Protein AF-A0A250VWG9-F1 (afdb_monomer_lite)

pLDDT: mean 74.89, std 17.93, range [28.27, 92.62]

Sequence (109 aa):
MCHALAIPAVHTGAGAQTVQGEIDRFLITEMFTDLCPDAAVPKNAGRRIGAMQHRMARVGEHRSASAVDLVIAATAAHHGLAVLHNDADYRAIARHAFDLTEHNIHDIV

Radius of gyration: 15.43 Å; chains: 1; bounding box: 45×33×29 Å

Secondary structure (DSSP, 8-state):
---EE---------S---HHHHHHHHHHHHHHHHHS---PPPTTHHHHHHHHHHHHHHTT-TTSS-HHHHHHHHHHHHHTPEEEES-HHHHHHHHH-TT-EEEEGGG--

Structure (mmCIF, N/CA/C/O backbone):
data_AF-A0A250VWG9-F1
#
_entry.id   AF-A0A250VWG9-F1
#
loop_
_atom_site.group_PDB
_atom_site.id
_atom_site.type_symbol
_atom_site.label_atom_id
_atom_site.label_alt_id
_atom_site.label_comp_id
_atom_site.label_asym_id
_atom_site.label_entity_id
_atom_site.label_seq_id
_atom_site.pdbx_PDB_ins_code
_atom_site.Cartn_x
_atom_site.Cartn_y
_atom_site.Cartn_z
_atom_site.occupancy
_atom_site.B_iso_or_equiv
_atom_site.auth_seq_id
_atom_site.auth_comp_id
_atom_site.auth_asym_id
_atom_site.auth_atom_id
_atom_site.pdbx_PDB_model_num
ATOM 1 N N . MET A 1 1 ? -3.175 -14.352 -13.539 1.00 28.27 1 MET A N 1
ATOM 2 C CA . MET A 1 1 ? -1.716 -14.140 -13.609 1.00 28.27 1 MET A CA 1
ATOM 3 C C . MET A 1 1 ? -1.420 -12.856 -12.853 1.00 28.27 1 MET A C 1
ATOM 5 O O . MET A 1 1 ? -1.724 -11.787 -13.364 1.00 28.27 1 MET A O 1
ATOM 9 N N . CYS A 1 2 ? -0.988 -12.970 -11.597 1.00 29.58 2 CYS A N 1
ATOM 10 C CA . CYS A 1 2 ? -0.743 -11.827 -10.717 1.00 29.58 2 CYS A CA 1
ATOM 11 C C . CYS A 1 2 ? 0.690 -11.340 -10.947 1.00 29.58 2 CYS A C 1
ATOM 13 O O . CYS A 1 2 ? 1.628 -12.092 -10.701 1.00 29.58 2 CYS A O 1
ATOM 15 N N . HIS A 1 3 ? 0.857 -10.117 -11.450 1.00 37.97 3 HIS A N 1
ATOM 16 C CA . HIS A 1 3 ? 2.162 -9.461 -11.477 1.00 37.97 3 HIS A CA 1
ATOM 17 C C . HIS A 1 3 ? 2.447 -8.985 -10.046 1.00 37.97 3 HIS A C 1
ATOM 19 O O . HIS A 1 3 ? 1.804 -8.058 -9.551 1.00 37.97 3 HIS A O 1
ATOM 25 N N . ALA A 1 4 ? 3.328 -9.693 -9.342 1.00 41.16 4 ALA A N 1
ATOM 26 C CA . ALA A 1 4 ? 3.831 -9.265 -8.045 1.00 41.16 4 ALA A CA 1
ATOM 27 C C . ALA A 1 4 ? 4.964 -8.266 -8.283 1.00 41.16 4 ALA A C 1
ATOM 29 O O . ALA A 1 4 ? 5.882 -8.550 -9.050 1.00 41.16 4 ALA A O 1
ATOM 30 N N . LEU A 1 5 ? 4.894 -7.105 -7.639 1.00 44.75 5 LEU A N 1
ATOM 31 C CA . LEU A 1 5 ? 6.021 -6.186 -7.577 1.00 44.75 5 LEU A CA 1
ATOM 32 C C . LEU A 1 5 ? 6.739 -6.483 -6.260 1.00 44.75 5 LEU A C 1
ATOM 34 O O . LEU A 1 5 ? 6.192 -6.209 -5.189 1.00 44.75 5 LEU A O 1
ATOM 38 N N . ALA A 1 6 ? 7.933 -7.075 -6.315 1.00 43.62 6 ALA A N 1
ATOM 39 C CA . ALA A 1 6 ? 8.799 -7.076 -5.145 1.00 43.62 6 ALA A CA 1
ATOM 40 C C . ALA A 1 6 ? 9.356 -5.659 -5.042 1.00 43.62 6 ALA A C 1
ATOM 42 O O . ALA A 1 6 ? 10.202 -5.261 -5.834 1.00 43.62 6 ALA A O 1
ATOM 43 N N . ILE A 1 7 ? 8.816 -4.856 -4.129 1.00 45.38 7 ILE A N 1
ATOM 44 C CA . ILE A 1 7 ? 9.353 -3.521 -3.887 1.00 45.38 7 ILE A CA 1
ATOM 45 C C . ILE A 1 7 ? 10.543 -3.718 -2.955 1.00 45.38 7 ILE A C 1
ATOM 47 O O . ILE A 1 7 ? 10.326 -4.095 -1.798 1.00 45.38 7 ILE A O 1
ATOM 51 N N . PRO A 1 8 ? 11.794 -3.505 -3.408 1.00 42.41 8 PRO A N 1
ATOM 52 C CA . PRO A 1 8 ? 12.910 -3.471 -2.487 1.00 42.41 8 PRO A CA 1
ATOM 53 C C . PRO A 1 8 ? 12.638 -2.309 -1.538 1.00 42.41 8 PRO A C 1
ATOM 55 O O . PRO A 1 8 ? 12.577 -1.148 -1.944 1.00 42.41 8 PRO A O 1
ATOM 58 N N . ALA A 1 9 ? 12.381 -2.644 -0.276 1.00 39.56 9 ALA A N 1
ATOM 59 C CA . ALA A 1 9 ? 12.157 -1.679 0.777 1.00 39.56 9 ALA A CA 1
ATOM 60 C C . ALA A 1 9 ? 13.266 -0.618 0.723 1.00 39.56 9 ALA A C 1
ATOM 62 O O . ALA A 1 9 ? 14.445 -0.914 0.930 1.00 39.56 9 ALA A O 1
ATOM 63 N N . VAL A 1 10 ? 12.889 0.630 0.437 1.00 38.84 10 VAL A N 1
ATOM 64 C CA . VAL A 1 10 ? 13.728 1.787 0.738 1.00 38.84 10 VAL A CA 1
ATOM 65 C C . VAL A 1 10 ? 13.905 1.779 2.250 1.00 38.84 10 VAL A C 1
ATOM 67 O O . VAL A 1 10 ? 13.007 2.177 2.986 1.00 38.84 10 VAL A O 1
ATOM 70 N N . HIS A 1 11 ? 15.046 1.281 2.728 1.00 37.50 11 HIS A N 1
ATOM 71 C CA . HIS A 1 11 ? 15.416 1.440 4.123 1.00 37.50 11 HIS A CA 1
ATOM 72 C C . HIS A 1 11 ? 16.891 1.804 4.283 1.00 37.50 11 HIS A C 1
ATOM 74 O O . HIS A 1 11 ? 17.810 1.078 3.905 1.00 37.50 11 HIS A O 1
ATOM 80 N N . THR A 1 12 ? 17.061 2.986 4.867 1.00 40.41 12 THR A N 1
ATOM 81 C CA . THR A 1 12 ? 18.250 3.597 5.453 1.00 40.41 12 THR A CA 1
ATOM 82 C C . THR A 1 12 ? 19.160 2.568 6.127 1.00 40.41 12 THR A C 1
ATOM 84 O O . THR A 1 12 ? 18.743 1.910 7.080 1.00 40.41 12 THR A O 1
ATOM 87 N N . GLY A 1 13 ? 20.404 2.457 5.656 1.00 34.16 13 GLY A N 1
ATOM 88 C CA . GLY A 1 13 ? 21.438 1.609 6.247 1.00 34.16 13 GLY A CA 1
ATOM 89 C C . GLY A 1 13 ? 22.526 2.441 6.923 1.00 34.16 13 GLY A C 1
ATOM 90 O O . GLY A 1 13 ? 23.311 3.100 6.247 1.00 34.16 13 GLY A O 1
ATOM 91 N N . ALA A 1 14 ? 22.599 2.371 8.251 1.00 45.34 14 ALA A N 1
ATOM 92 C CA . ALA A 1 14 ? 23.808 2.660 9.015 1.00 45.34 14 ALA A CA 1
ATOM 93 C C . ALA A 1 14 ? 24.195 1.370 9.754 1.00 45.34 14 ALA A C 1
ATOM 95 O O . ALA A 1 14 ? 23.543 0.995 10.724 1.00 45.34 14 ALA A O 1
ATOM 96 N N . GLY A 1 15 ? 25.221 0.665 9.267 1.00 39.28 15 GLY A N 1
ATOM 97 C CA . GLY A 1 15 ? 25.722 -0.556 9.904 1.00 39.28 15 GLY A CA 1
ATOM 98 C C . GLY A 1 15 ? 26.787 -1.289 9.083 1.00 39.28 15 GLY A C 1
ATOM 99 O O . GLY A 1 15 ? 26.452 -1.960 8.121 1.00 39.28 15 GLY A O 1
ATOM 100 N N . ALA A 1 16 ? 28.051 -1.120 9.494 1.00 47.03 16 ALA A N 1
ATOM 101 C CA . ALA A 1 16 ? 29.253 -1.940 9.254 1.00 47.03 16 ALA A CA 1
ATOM 102 C C . ALA A 1 16 ? 29.457 -2.603 7.866 1.00 47.03 16 ALA A C 1
ATOM 104 O O . ALA A 1 16 ? 28.915 -3.660 7.557 1.00 47.03 16 ALA A O 1
ATOM 105 N N . GLN A 1 17 ? 30.355 -2.006 7.076 1.00 49.97 17 GLN A N 1
ATOM 106 C CA . GLN A 1 17 ? 30.716 -2.385 5.707 1.00 49.97 17 GLN A CA 1
ATOM 107 C C . GLN A 1 17 ? 31.766 -3.512 5.696 1.00 49.97 17 GLN A C 1
ATOM 109 O O . GLN A 1 17 ? 32.900 -3.321 6.134 1.00 49.97 17 GLN A O 1
ATOM 114 N N . THR A 1 18 ? 31.404 -4.687 5.178 1.00 51.72 18 THR A N 1
ATOM 115 C CA . THR A 1 18 ? 32.364 -5.696 4.695 1.00 51.72 18 THR A CA 1
ATOM 116 C C . THR A 1 18 ? 32.238 -5.770 3.178 1.00 51.72 18 THR A C 1
ATOM 118 O O . THR A 1 18 ? 31.128 -5.871 2.664 1.00 51.72 18 THR A O 1
ATOM 121 N N . VAL A 1 19 ? 33.367 -5.747 2.464 1.00 58.25 19 VAL A N 1
ATOM 122 C CA . VAL A 1 19 ? 33.420 -5.679 0.988 1.00 58.25 19 VAL A CA 1
ATOM 123 C C . VAL A 1 19 ? 32.625 -6.814 0.320 1.00 58.25 19 VAL A C 1
ATOM 125 O O . VAL A 1 19 ? 31.979 -6.596 -0.698 1.00 58.25 19 VAL A O 1
ATOM 128 N N . GLN A 1 20 ? 32.592 -8.008 0.924 1.00 56.69 20 GLN A N 1
ATOM 129 C CA . GLN A 1 20 ? 31.788 -9.132 0.428 1.00 56.69 20 GLN A CA 1
ATOM 130 C C . GLN A 1 20 ? 30.277 -8.881 0.553 1.00 56.69 20 GLN A C 1
ATOM 132 O O . GLN A 1 20 ? 29.544 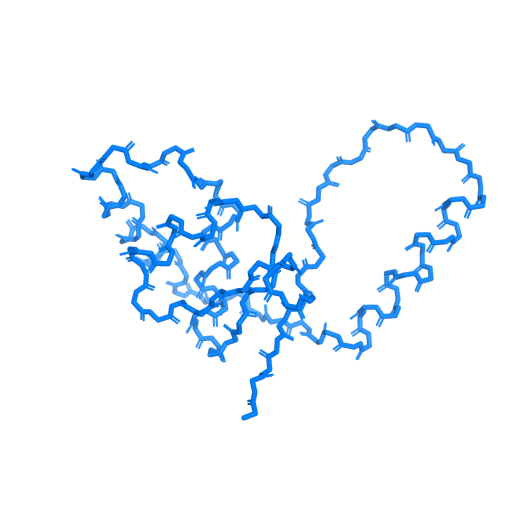-9.121 -0.398 1.00 56.69 20 GLN A O 1
ATOM 137 N N . GLY A 1 21 ? 29.814 -8.337 1.683 1.00 56.75 21 GLY A N 1
ATOM 138 C CA . GLY A 1 21 ? 28.400 -7.998 1.869 1.00 56.75 21 GLY A CA 1
ATOM 139 C C . GLY A 1 21 ? 27.931 -6.873 0.940 1.00 56.75 21 GLY A C 1
ATOM 140 O O . GLY A 1 21 ? 26.757 -6.809 0.589 1.00 56.75 21 GLY A O 1
ATOM 141 N N . GLU A 1 22 ? 28.847 -6.008 0.503 1.00 60.44 22 GLU A N 1
ATOM 142 C CA . GLU A 1 22 ? 28.571 -4.958 -0.478 1.00 60.44 22 GLU A CA 1
ATOM 143 C C . GLU A 1 22 ? 28.447 -5.514 -1.906 1.00 60.44 22 GLU A C 1
ATOM 145 O O . GLU A 1 22 ? 27.519 -5.139 -2.624 1.00 60.44 22 GLU A O 1
ATOM 150 N N . ILE A 1 23 ? 29.303 -6.473 -2.282 1.00 64.56 23 ILE A N 1
ATOM 151 C CA . ILE A 1 23 ? 29.198 -7.206 -3.555 1.00 64.56 23 ILE A CA 1
ATOM 152 C C . ILE A 1 23 ? 27.909 -8.036 -3.593 1.00 64.56 23 ILE A C 1
ATOM 154 O O . ILE A 1 23 ? 27.160 -7.953 -4.566 1.00 64.56 23 ILE A O 1
ATOM 158 N N . ASP A 1 24 ? 27.608 -8.778 -2.525 1.00 65.56 24 ASP A N 1
ATOM 159 C CA . ASP A 1 24 ? 26.387 -9.584 -2.431 1.00 65.56 24 ASP A CA 1
ATOM 160 C C . ASP A 1 24 ? 25.136 -8.693 -2.544 1.00 65.56 24 ASP A C 1
ATOM 162 O O . ASP A 1 24 ? 24.203 -8.998 -3.287 1.00 65.56 24 ASP A O 1
ATOM 166 N N . ARG A 1 25 ? 25.135 -7.528 -1.882 1.00 61.75 25 ARG A N 1
ATOM 167 C CA . ARG A 1 25 ? 24.037 -6.554 -1.957 1.00 61.75 25 ARG A CA 1
ATOM 168 C C . ARG A 1 25 ? 23.865 -5.954 -3.351 1.00 61.75 25 ARG A C 1
ATOM 170 O O . ARG A 1 25 ? 22.727 -5.737 -3.773 1.00 61.75 25 ARG A O 1
ATOM 177 N N . PHE A 1 26 ? 24.958 -5.668 -4.053 1.00 67.56 26 PHE A N 1
ATOM 178 C CA . PHE A 1 26 ? 24.909 -5.151 -5.418 1.00 67.56 26 PHE A CA 1
ATOM 179 C C . PHE A 1 26 ? 24.304 -6.181 -6.379 1.00 67.56 26 PHE A C 1
ATOM 181 O O . PHE A 1 26 ? 23.358 -5.864 -7.094 1.00 67.56 26 PHE A O 1
ATOM 188 N N . LEU A 1 27 ? 24.769 -7.433 -6.321 1.00 65.88 27 LEU A N 1
ATOM 189 C CA . LEU A 1 27 ? 24.259 -8.521 -7.165 1.00 65.88 27 LEU A CA 1
ATOM 190 C C . LEU A 1 27 ? 22.766 -8.784 -6.941 1.00 65.88 27 LEU A C 1
ATOM 192 O O . LEU A 1 27 ? 22.019 -8.975 -7.899 1.00 65.88 27 LEU A O 1
ATOM 196 N N . ILE A 1 2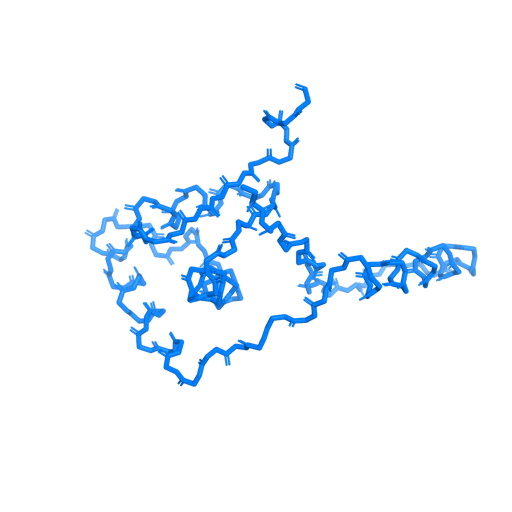8 ? 22.321 -8.752 -5.683 1.00 69.12 28 ILE A N 1
ATOM 197 C CA . ILE A 1 28 ? 20.904 -8.901 -5.345 1.00 69.12 28 ILE A CA 1
ATOM 198 C C . ILE A 1 28 ? 20.089 -7.731 -5.915 1.00 69.12 28 ILE A C 1
ATOM 200 O O . ILE A 1 28 ? 19.015 -7.952 -6.466 1.00 69.12 28 ILE A O 1
ATOM 204 N N . THR A 1 29 ? 20.600 -6.501 -5.819 1.00 65.31 29 THR A N 1
ATOM 205 C CA . THR A 1 29 ? 19.903 -5.302 -6.314 1.00 65.31 29 THR A CA 1
ATOM 206 C C . THR A 1 29 ? 19.723 -5.343 -7.831 1.00 65.31 29 THR A C 1
ATOM 208 O O . THR A 1 29 ? 18.606 -5.164 -8.305 1.00 65.31 29 THR A O 1
ATOM 211 N N . GLU A 1 30 ? 20.782 -5.647 -8.584 1.00 66.75 30 GLU A N 1
ATOM 212 C CA . GLU A 1 30 ? 20.722 -5.738 -10.051 1.00 66.75 30 GLU A CA 1
ATOM 213 C C . GLU A 1 30 ? 19.762 -6.839 -10.519 1.00 66.75 30 GLU A C 1
ATOM 215 O O . GLU A 1 30 ? 18.947 -6.618 -11.411 1.00 66.75 30 GLU A O 1
ATOM 220 N N . MET A 1 31 ? 19.772 -8.000 -9.854 1.00 71.31 31 MET A N 1
ATOM 221 C CA . MET A 1 31 ? 18.824 -9.079 -10.142 1.00 71.31 31 MET A CA 1
ATOM 222 C C . MET A 1 31 ? 17.365 -8.627 -9.953 1.00 71.31 31 MET A C 1
ATOM 224 O O . MET A 1 31 ? 16.497 -8.990 -10.747 1.00 71.31 31 MET A O 1
ATOM 228 N N . PHE A 1 32 ? 17.069 -7.839 -8.914 1.00 64.38 32 PHE A N 1
ATOM 229 C CA . PHE A 1 32 ? 15.717 -7.320 -8.700 1.00 64.38 32 PHE A CA 1
ATOM 230 C C . PHE A 1 32 ? 15.303 -6.302 -9.761 1.00 64.38 32 PHE A C 1
ATOM 232 O O . PHE A 1 32 ? 14.141 -6.317 -10.147 1.00 64.38 32 PHE A O 1
ATOM 239 N N . THR A 1 33 ? 16.217 -5.476 -10.270 1.00 65.00 33 THR A N 1
ATOM 240 C CA . THR A 1 33 ? 15.914 -4.522 -11.351 1.00 65.00 33 THR A CA 1
ATOM 241 C C . THR A 1 33 ? 15.428 -5.235 -12.617 1.00 65.00 33 THR A C 1
ATOM 243 O O . THR A 1 33 ? 14.472 -4.789 -13.251 1.00 65.00 33 THR A O 1
ATOM 246 N N . ASP A 1 34 ? 16.030 -6.379 -12.953 1.00 69.81 34 ASP A N 1
ATOM 247 C CA . ASP A 1 34 ? 15.627 -7.180 -14.115 1.00 69.81 34 ASP A CA 1
ATOM 248 C C . ASP A 1 34 ? 14.314 -7.944 -13.881 1.00 69.81 34 ASP A C 1
ATOM 250 O O . ASP A 1 34 ? 13.484 -8.078 -14.783 1.00 69.81 34 ASP A O 1
ATOM 254 N N . LEU A 1 35 ? 14.118 -8.471 -12.668 1.00 72.25 35 LEU A N 1
ATOM 255 C CA . LEU A 1 35 ? 12.963 -9.311 -12.330 1.00 72.25 35 LEU A CA 1
ATOM 256 C C . LEU A 1 35 ? 11.717 -8.510 -11.925 1.00 72.25 35 LEU A C 1
ATOM 258 O O . LEU A 1 35 ? 10.603 -9.028 -12.015 1.00 72.25 35 LEU A O 1
ATOM 262 N N . CYS A 1 36 ? 11.886 -7.281 -11.444 1.00 68.56 36 CYS A N 1
ATOM 263 C CA . CYS A 1 36 ? 10.833 -6.417 -10.915 1.00 68.56 36 CYS A CA 1
ATOM 264 C C . CYS A 1 36 ? 10.917 -5.037 -11.581 1.00 68.56 36 CYS A C 1
ATOM 266 O O . CYS A 1 36 ? 11.518 -4.123 -11.020 1.00 68.56 36 CYS A O 1
ATOM 268 N N . PRO A 1 37 ? 10.313 -4.870 -12.772 1.00 74.88 37 PRO A N 1
ATOM 269 C CA . PRO A 1 37 ? 10.344 -3.597 -13.479 1.00 74.88 37 PRO A CA 1
ATOM 270 C C . PRO A 1 37 ? 9.672 -2.490 -12.662 1.00 74.88 37 PRO A C 1
ATOM 272 O O . PRO A 1 37 ? 8.646 -2.716 -12.020 1.00 74.88 37 PRO A O 1
ATOM 275 N N . ASP A 1 38 ? 10.218 -1.278 -12.738 1.00 77.38 38 ASP A N 1
ATOM 276 C CA . ASP A 1 38 ? 9.729 -0.130 -11.974 1.00 77.38 38 ASP A CA 1
ATOM 277 C C . ASP A 1 38 ? 8.246 0.184 -12.234 1.00 77.38 38 ASP A C 1
ATOM 279 O O . ASP A 1 38 ? 7.790 0.318 -13.374 1.00 77.38 38 ASP A O 1
ATOM 283 N N . ALA A 1 39 ? 7.499 0.413 -11.151 1.00 82.56 39 ALA A N 1
ATOM 284 C CA . ALA A 1 39 ? 6.136 0.930 -11.204 1.00 82.56 39 ALA A CA 1
ATOM 285 C C . ALA A 1 39 ? 6.121 2.429 -10.872 1.00 82.56 39 ALA A C 1
ATOM 287 O O . ALA A 1 39 ? 6.345 2.841 -9.733 1.00 82.56 39 ALA A O 1
ATOM 288 N N . ALA A 1 40 ? 5.821 3.267 -11.866 1.00 86.44 40 ALA A N 1
ATOM 289 C CA . ALA A 1 40 ? 5.793 4.714 -11.676 1.00 86.44 40 ALA A CA 1
ATOM 290 C C . ALA A 1 40 ? 4.686 5.143 -10.697 1.00 86.44 40 ALA A C 1
ATOM 292 O O . ALA A 1 40 ? 3.520 4.777 -10.863 1.00 86.44 40 ALA A O 1
ATOM 293 N N . VAL A 1 41 ? 5.019 5.989 -9.719 1.00 85.62 41 VAL A N 1
ATOM 294 C CA . VAL A 1 41 ? 4.026 6.552 -8.791 1.00 85.62 41 VAL A CA 1
ATOM 295 C C . VAL A 1 41 ? 3.033 7.421 -9.573 1.00 85.62 41 VAL A C 1
ATOM 297 O O . VAL A 1 41 ? 3.442 8.367 -10.258 1.00 85.62 41 VAL A O 1
ATOM 300 N N . PRO A 1 42 ? 1.718 7.155 -9.494 1.00 83.19 42 PRO A N 1
ATOM 301 C CA . PRO A 1 42 ? 0.752 7.914 -10.267 1.00 83.19 42 PRO A CA 1
ATOM 302 C C . PRO A 1 42 ? 0.644 9.348 -9.740 1.00 83.19 42 PRO A C 1
ATOM 304 O O . PRO A 1 42 ? 0.615 9.593 -8.536 1.00 83.19 42 PRO A O 1
ATOM 307 N N . LYS A 1 43 ? 0.498 10.327 -10.641 1.00 83.44 43 LYS A N 1
ATOM 308 C CA . LYS A 1 43 ? 0.401 11.759 -10.277 1.00 83.44 43 LYS A CA 1
ATOM 309 C C . LYS A 1 43 ? -0.751 12.069 -9.310 1.00 83.44 43 LYS A C 1
ATOM 311 O O . LYS A 1 43 ? -0.714 13.066 -8.598 1.00 83.44 43 LYS A O 1
ATOM 316 N N . ASN A 1 44 ? -1.781 11.223 -9.284 1.00 82.19 44 ASN A N 1
ATOM 317 C CA . ASN A 1 44 ? -2.935 11.344 -8.394 1.00 82.19 44 ASN A CA 1
ATOM 318 C C . ASN A 1 44 ? -2.802 10.530 -7.086 1.00 82.19 44 ASN A C 1
ATOM 320 O O . ASN A 1 44 ? -3.767 10.484 -6.316 1.00 82.19 44 ASN A O 1
ATOM 324 N N . ALA A 1 45 ? -1.634 9.931 -6.805 1.00 83.81 45 ALA A N 1
ATOM 325 C CA . ALA A 1 45 ? -1.377 9.130 -5.605 1.00 83.81 45 ALA A CA 1
ATOM 326 C C . ALA A 1 45 ? -1.717 9.894 -4.322 1.00 83.81 45 ALA A C 1
ATOM 328 O O . ALA A 1 45 ? -2.404 9.357 -3.458 1.00 83.81 45 ALA A O 1
ATOM 329 N N . GLY A 1 46 ? -1.345 11.177 -4.230 1.00 85.00 46 GLY A N 1
ATOM 330 C CA . GLY A 1 46 ? -1.603 12.002 -3.044 1.00 85.00 46 GLY A CA 1
ATOM 331 C C . GLY A 1 46 ? -3.081 12.058 -2.641 1.00 85.00 46 GLY A C 1
ATOM 332 O O . GLY A 1 46 ? -3.408 11.978 -1.459 1.00 85.00 46 GLY A O 1
ATOM 333 N N . ARG A 1 47 ? -4.002 12.095 -3.616 1.00 87.12 47 ARG A N 1
ATOM 334 C CA . ARG A 1 47 ? -5.448 12.073 -3.339 1.00 87.12 47 ARG A CA 1
ATOM 335 C C . ARG A 1 47 ? -5.898 10.726 -2.768 1.00 87.12 47 ARG A C 1
ATOM 337 O O . ARG A 1 47 ? -6.739 10.700 -1.872 1.00 87.12 47 ARG A O 1
ATOM 344 N N . ARG A 1 48 ? -5.363 9.613 -3.285 1.00 85.06 48 ARG A N 1
ATOM 345 C CA . ARG A 1 48 ? -5.662 8.263 -2.775 1.00 85.06 48 ARG A CA 1
ATOM 346 C C . ARG A 1 48 ? -5.093 8.070 -1.370 1.00 85.06 48 ARG A C 1
ATOM 348 O O . ARG A 1 48 ? -5.831 7.643 -0.488 1.00 85.06 48 ARG A O 1
ATOM 355 N N . ILE A 1 49 ? -3.845 8.479 -1.153 1.00 89.19 49 ILE A N 1
ATOM 356 C CA . ILE A 1 49 ? -3.158 8.420 0.143 1.00 89.19 49 ILE A CA 1
ATOM 357 C C . ILE A 1 49 ? -3.933 9.206 1.202 1.00 89.19 49 ILE A C 1
ATOM 359 O O . ILE A 1 49 ? -4.247 8.660 2.255 1.00 89.19 49 ILE A O 1
ATOM 363 N N . GLY A 1 50 ? -4.327 10.450 0.906 1.00 87.50 50 GLY A N 1
ATOM 364 C CA . GLY A 1 50 ? -5.110 11.262 1.841 1.00 87.50 50 GLY A CA 1
ATOM 365 C C . GLY A 1 50 ? -6.453 10.619 2.205 1.00 87.50 50 GLY A C 1
ATOM 366 O O . GLY A 1 50 ? -6.855 10.631 3.366 1.00 87.50 50 GLY A O 1
ATOM 367 N N . ALA A 1 51 ? -7.129 9.987 1.239 1.00 87.56 51 ALA A N 1
ATOM 368 C CA . ALA A 1 51 ? -8.373 9.265 1.502 1.00 87.56 51 ALA A CA 1
ATOM 369 C C . ALA A 1 51 ? -8.163 8.009 2.372 1.00 87.56 51 ALA A C 1
ATOM 371 O O . ALA A 1 51 ? -8.994 7.731 3.237 1.00 87.56 51 ALA A O 1
ATOM 372 N N . MET A 1 52 ? -7.070 7.267 2.165 1.00 85.88 52 MET A N 1
ATOM 373 C CA . MET A 1 52 ? -6.702 6.102 2.983 1.00 85.88 52 MET A CA 1
ATOM 374 C C . MET A 1 52 ? -6.346 6.518 4.412 1.00 85.88 52 MET A C 1
ATOM 376 O O . MET A 1 52 ? -6.952 6.016 5.356 1.00 85.88 52 MET A O 1
ATOM 380 N N . GLN A 1 53 ? -5.463 7.508 4.578 1.00 87.38 53 GLN A N 1
ATOM 381 C CA . GLN A 1 53 ? -5.106 8.049 5.893 1.00 87.38 53 GLN A CA 1
ATOM 382 C C . GLN A 1 53 ? -6.326 8.571 6.645 1.00 87.38 53 GLN A C 1
ATOM 384 O O . GLN A 1 53 ? -6.469 8.314 7.836 1.00 87.38 53 GLN A O 1
ATOM 389 N N . HIS A 1 54 ? -7.240 9.259 5.957 1.00 88.12 54 HIS A N 1
ATOM 390 C CA . HIS A 1 54 ? -8.474 9.727 6.576 1.00 88.12 54 HIS A CA 1
ATOM 391 C C . HIS A 1 54 ? -9.340 8.562 7.083 1.00 88.12 54 HIS A C 1
ATOM 393 O O . HIS A 1 54 ? -9.850 8.622 8.201 1.00 88.12 54 HIS A O 1
ATOM 399 N N . ARG A 1 55 ? -9.484 7.480 6.304 1.00 88.38 55 ARG A N 1
ATOM 400 C CA . ARG A 1 55 ? -10.214 6.273 6.734 1.00 88.38 55 ARG A CA 1
ATOM 401 C C . ARG A 1 55 ? -9.553 5.597 7.937 1.00 88.38 55 ARG A C 1
ATOM 403 O O . ARG A 1 55 ? -10.241 5.328 8.917 1.00 88.38 55 ARG A O 1
ATOM 410 N N . MET A 1 56 ? -8.234 5.426 7.907 1.00 87.81 56 MET A N 1
ATOM 411 C CA . MET A 1 56 ? -7.459 4.853 9.014 1.00 87.81 56 MET A CA 1
ATOM 412 C C . MET A 1 56 ? -7.548 5.716 10.281 1.00 87.81 56 MET A C 1
ATOM 414 O O . MET A 1 56 ? -7.723 5.200 11.383 1.00 87.81 56 MET A O 1
ATOM 418 N N . ALA A 1 57 ? -7.501 7.044 10.144 1.00 88.44 57 ALA A N 1
ATOM 419 C CA . ALA A 1 57 ? -7.618 7.973 11.267 1.00 88.44 57 ALA A CA 1
ATOM 420 C C . ALA A 1 57 ? -8.967 7.865 11.980 1.00 88.44 57 ALA A C 1
ATOM 422 O O . ALA A 1 57 ? -9.004 7.902 13.209 1.00 88.44 57 ALA A O 1
ATOM 423 N N . ARG A 1 58 ? -10.061 7.657 11.235 1.00 89.19 58 ARG A N 1
ATOM 424 C CA . ARG A 1 58 ? -11.409 7.504 11.810 1.00 89.19 58 ARG A CA 1
ATOM 425 C C . ARG A 1 58 ? -11.552 6.299 12.739 1.00 89.19 58 ARG A C 1
ATOM 427 O O . ARG A 1 58 ? -12.451 6.310 13.572 1.00 89.19 58 ARG A O 1
ATOM 434 N N . VAL A 1 59 ? -10.691 5.292 12.604 1.00 88.31 59 VAL A N 1
ATOM 435 C CA . VAL A 1 59 ? -10.690 4.085 13.447 1.00 88.31 59 VAL A CA 1
ATOM 436 C C . VAL A 1 59 ? -9.451 3.982 14.345 1.00 88.31 59 VAL A C 1
ATOM 438 O O . VAL A 1 59 ? -9.246 2.963 14.990 1.00 88.31 59 VAL A O 1
ATOM 441 N N . GLY A 1 60 ? -8.624 5.033 14.414 1.00 85.12 60 GLY A N 1
ATOM 442 C CA . GLY A 1 60 ? -7.430 5.069 15.265 1.00 85.12 60 GLY A CA 1
ATOM 443 C C . GLY A 1 60 ? -6.192 4.354 14.704 1.00 85.12 60 GLY A C 1
ATOM 444 O O . GLY A 1 60 ? -5.172 4.310 15.382 1.00 85.12 60 GLY A O 1
ATOM 445 N N . GLU A 1 61 ? -6.231 3.874 13.460 1.00 83.50 61 GLU A N 1
ATOM 446 C CA . GLU A 1 61 ? -5.157 3.090 12.823 1.00 83.50 61 GLU A CA 1
ATOM 447 C C . GLU A 1 61 ? -4.194 3.938 11.971 1.00 83.50 61 GLU A C 1
ATOM 449 O O . GLU A 1 61 ? -3.327 3.413 11.288 1.00 83.50 61 GLU A O 1
ATOM 454 N N . HIS A 1 62 ? -4.298 5.270 11.999 1.00 75.44 62 HIS A N 1
ATOM 455 C CA . HIS A 1 62 ? -3.459 6.166 11.179 1.00 75.44 62 HIS A CA 1
ATOM 456 C C . HIS A 1 62 ? -1.948 6.104 11.466 1.00 75.44 62 HIS A C 1
ATOM 458 O O . HIS A 1 62 ? -1.175 6.663 10.695 1.00 75.44 62 HIS A O 1
ATOM 464 N N . ARG A 1 63 ? -1.528 5.477 12.572 1.00 72.00 63 ARG A N 1
ATOM 465 C CA . ARG A 1 63 ? -0.109 5.266 12.917 1.00 72.00 63 ARG A CA 1
ATOM 466 C C . ARG A 1 63 ? 0.425 3.899 12.485 1.00 72.00 63 ARG A C 1
ATOM 468 O O . ARG A 1 63 ? 1.602 3.643 12.692 1.00 72.00 63 ARG A O 1
ATOM 475 N N . SER A 1 64 ? -0.426 3.053 11.910 1.00 71.12 64 SER A N 1
ATOM 476 C CA . SER A 1 64 ? -0.110 1.695 11.449 1.00 71.12 64 SER A CA 1
ATOM 477 C C . SER A 1 64 ? 0.343 1.654 9.986 1.00 71.12 64 SER A C 1
ATOM 479 O O . SER A 1 64 ? 0.074 0.681 9.299 1.00 71.12 64 SER A O 1
ATOM 481 N N . ALA A 1 65 ? 0.858 2.760 9.450 1.00 76.75 65 ALA A N 1
ATOM 482 C CA . ALA A 1 65 ? 1.456 2.799 8.120 1.00 76.75 65 ALA A CA 1
ATOM 483 C C . ALA A 1 65 ? 2.348 4.032 8.003 1.00 76.75 65 ALA A C 1
ATOM 485 O O . ALA A 1 65 ? 1.912 5.153 8.302 1.00 76.75 65 ALA A O 1
ATOM 486 N N . SER A 1 66 ? 3.576 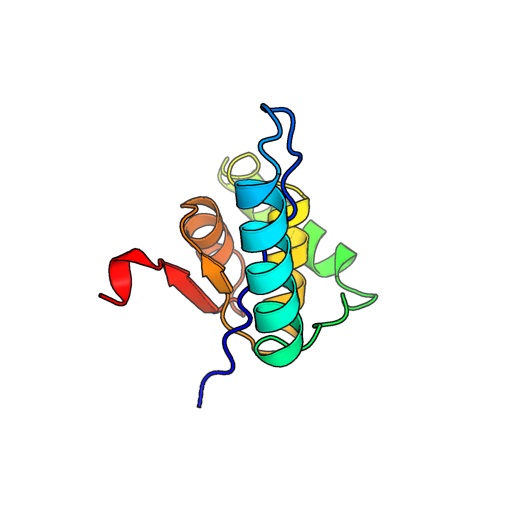3.858 7.518 1.00 83.81 66 SER A N 1
ATOM 487 C CA . SER A 1 66 ? 4.414 5.000 7.170 1.00 83.81 66 SER A CA 1
ATOM 488 C C . SER A 1 66 ? 3.886 5.710 5.913 1.00 83.81 66 SER A C 1
ATOM 490 O O . SER A 1 66 ? 3.102 5.173 5.125 1.00 83.81 66 SER A O 1
ATOM 492 N N . ALA A 1 67 ? 4.339 6.946 5.679 1.00 83.50 67 ALA A N 1
ATOM 493 C CA . ALA A 1 67 ? 4.023 7.658 4.439 1.00 83.50 67 ALA A CA 1
ATOM 494 C C . ALA A 1 67 ? 4.517 6.901 3.192 1.00 83.50 67 ALA A C 1
ATOM 496 O O . ALA A 1 67 ? 3.871 6.962 2.147 1.00 83.50 67 ALA A O 1
ATOM 497 N N . VAL A 1 68 ? 5.635 6.178 3.310 1.00 85.62 68 VAL A N 1
ATOM 498 C CA . VAL A 1 68 ? 6.207 5.372 2.226 1.00 85.62 68 VAL A CA 1
ATOM 499 C C . VAL A 1 68 ? 5.309 4.174 1.923 1.00 85.62 68 VAL A C 1
ATOM 501 O O . VAL A 1 68 ? 4.983 3.959 0.757 1.00 85.62 68 VAL A O 1
ATOM 504 N N . ASP A 1 69 ? 4.813 3.473 2.946 1.00 87.62 69 ASP A N 1
ATOM 505 C CA . ASP A 1 69 ? 3.920 2.317 2.759 1.00 87.62 69 ASP A CA 1
ATOM 506 C C . ASP A 1 69 ? 2.618 2.708 2.063 1.00 87.62 69 ASP A C 1
ATOM 508 O O . ASP A 1 69 ? 2.110 1.989 1.205 1.00 87.62 69 ASP A O 1
ATOM 512 N N . LEU A 1 70 ? 2.100 3.901 2.358 1.00 88.50 70 LEU A N 1
ATOM 513 C CA . LEU A 1 70 ? 0.912 4.425 1.690 1.00 88.50 70 LEU A CA 1
ATOM 514 C C . LEU A 1 70 ? 1.168 4.785 0.220 1.00 88.50 70 LEU A C 1
ATOM 516 O O . LEU A 1 70 ? 0.286 4.587 -0.616 1.00 88.50 70 LEU A O 1
ATOM 520 N N . VAL A 1 71 ? 2.356 5.300 -0.118 1.00 90.25 71 VAL A N 1
ATOM 521 C CA . VAL A 1 71 ? 2.756 5.546 -1.517 1.00 90.25 71 VAL A CA 1
ATOM 522 C C . VAL A 1 71 ? 2.890 4.229 -2.273 1.00 90.25 71 VAL A C 1
ATOM 524 O O . VAL A 1 71 ? 2.374 4.115 -3.389 1.00 90.25 71 VAL A O 1
ATOM 527 N N . ILE A 1 72 ? 3.527 3.234 -1.657 1.00 89.75 72 ILE A N 1
ATOM 528 C CA . ILE A 1 72 ? 3.666 1.880 -2.193 1.00 89.75 72 ILE A CA 1
ATOM 529 C C . ILE A 1 72 ? 2.286 1.270 -2.455 1.00 89.75 72 ILE A C 1
ATOM 531 O O . ILE A 1 72 ? 1.982 0.897 -3.588 1.00 89.75 72 ILE A O 1
ATOM 535 N N . ALA A 1 73 ? 1.417 1.255 -1.444 1.00 90.31 73 ALA A N 1
ATOM 536 C CA . ALA A 1 73 ? 0.071 0.707 -1.540 1.00 90.31 73 ALA A CA 1
ATOM 537 C C . ALA A 1 73 ? -0.766 1.410 -2.618 1.00 90.31 73 ALA A C 1
ATOM 539 O O . ALA A 1 73 ? -1.413 0.757 -3.436 1.00 90.31 73 ALA A O 1
ATOM 540 N N . ALA A 1 74 ? -0.731 2.746 -2.670 1.00 90.38 74 ALA A N 1
ATOM 541 C CA . ALA A 1 74 ? -1.464 3.508 -3.677 1.00 90.38 74 ALA A CA 1
ATOM 542 C C . ALA A 1 74 ? -0.951 3.249 -5.103 1.00 90.38 74 ALA A C 1
ATOM 544 O O . ALA A 1 74 ? -1.750 3.248 -6.042 1.00 90.38 74 ALA A O 1
ATOM 545 N N . THR A 1 75 ? 0.357 3.035 -5.262 1.00 90.44 75 THR A N 1
ATOM 546 C CA . THR A 1 75 ? 0.991 2.724 -6.551 1.00 90.44 75 THR A CA 1
ATOM 547 C C . THR A 1 75 ? 0.627 1.314 -7.002 1.00 90.44 75 THR A C 1
ATOM 549 O O . THR A 1 75 ? 0.147 1.144 -8.121 1.00 90.44 75 THR A O 1
ATOM 552 N N . ALA A 1 76 ? 0.750 0.320 -6.121 1.00 90.44 76 ALA A N 1
ATOM 553 C CA . ALA A 1 76 ? 0.378 -1.059 -6.417 1.00 90.44 76 ALA A CA 1
ATOM 554 C C . ALA A 1 76 ? -1.105 -1.179 -6.797 1.00 90.44 76 ALA A C 1
ATOM 556 O O . ALA A 1 76 ? -1.434 -1.705 -7.859 1.00 90.44 76 ALA A O 1
ATOM 557 N N . ALA A 1 77 ? -1.993 -0.576 -6.002 1.00 89.88 77 ALA A N 1
ATOM 558 C CA . ALA A 1 77 ? -3.428 -0.557 -6.274 1.00 89.88 77 ALA A CA 1
ATOM 559 C C . ALA A 1 77 ? -3.783 0.165 -7.588 1.00 89.88 77 ALA A C 1
ATOM 561 O O . ALA A 1 77 ?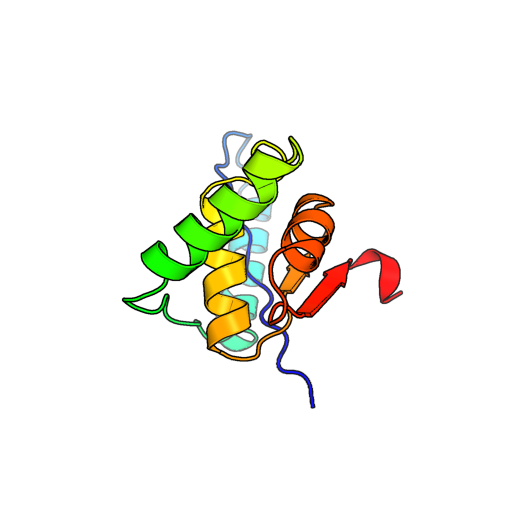 -4.732 -0.205 -8.275 1.00 89.88 77 ALA A O 1
ATOM 562 N N . HIS A 1 78 ? -3.026 1.201 -7.971 1.00 88.75 78 HIS A N 1
ATOM 563 C CA . HIS A 1 78 ? -3.239 1.893 -9.244 1.00 88.75 78 HIS A CA 1
ATOM 564 C C . HIS A 1 78 ? -2.882 1.026 -10.455 1.00 88.75 78 HIS A C 1
ATOM 566 O O . HIS A 1 78 ? -3.596 1.063 -11.455 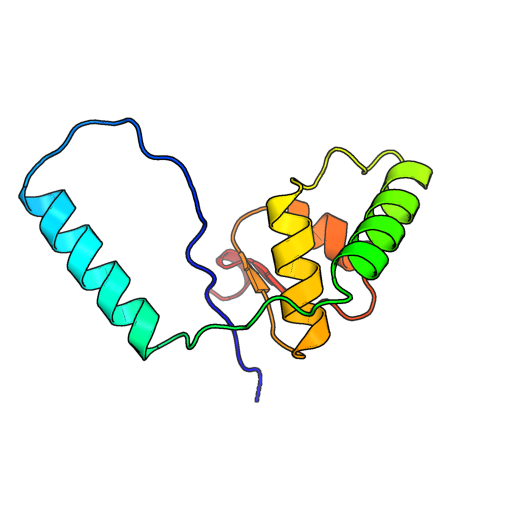1.00 88.75 78 HIS A O 1
ATOM 572 N N . HIS A 1 79 ? -1.799 0.254 -10.355 1.00 87.38 79 HIS A N 1
ATOM 573 C CA . HIS A 1 79 ? -1.298 -0.598 -11.437 1.00 87.38 79 HIS A CA 1
ATOM 574 C C . HIS A 1 79 ? -1.873 -2.022 -11.417 1.00 87.38 79 HIS A C 1
ATOM 576 O O . HIS A 1 79 ? -1.543 -2.821 -12.287 1.00 87.38 79 HIS A O 1
ATOM 582 N N . GLY A 1 80 ? -2.733 -2.3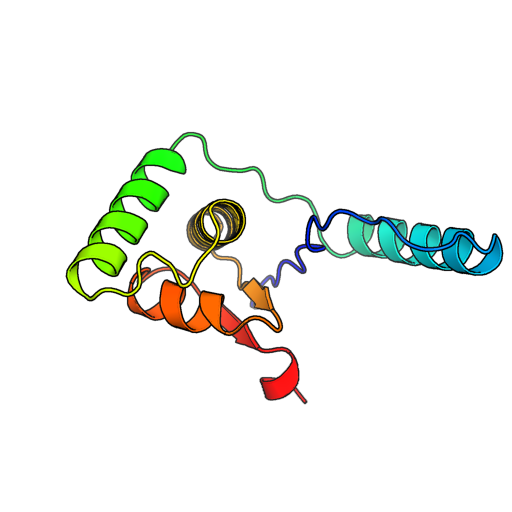55 -10.447 1.00 88.88 80 GLY A N 1
ATOM 583 C CA . GLY A 1 80 ? -3.282 -3.706 -10.291 1.00 88.88 80 GLY A CA 1
ATOM 584 C C . GLY A 1 80 ? -2.231 -4.741 -9.872 1.00 88.88 80 GLY A C 1
ATOM 585 O O . GLY A 1 80 ? -2.329 -5.908 -10.248 1.00 88.88 80 GLY A O 1
ATOM 586 N N . LEU A 1 81 ? -1.212 -4.304 -9.131 1.00 90.00 81 LEU A N 1
ATOM 587 C CA . LEU A 1 81 ? -0.112 -5.132 -8.645 1.00 90.00 81 LEU A CA 1
ATOM 588 C C . LEU A 1 81 ? -0.401 -5.626 -7.227 1.00 90.00 81 LEU A C 1
ATOM 590 O O . LEU A 1 81 ? -1.049 -4.937 -6.435 1.00 90.00 81 LEU A O 1
ATOM 594 N N . ALA A 1 82 ? 0.128 -6.803 -6.897 1.00 90.19 82 ALA A N 1
ATOM 595 C CA . ALA A 1 82 ? 0.147 -7.284 -5.522 1.00 90.19 82 ALA A CA 1
ATOM 596 C C . ALA A 1 82 ? 1.406 -6.789 -4.797 1.00 90.19 82 ALA A C 1
ATOM 598 O O . ALA A 1 82 ? 2.501 -6.835 -5.363 1.00 90.19 82 ALA A O 1
ATOM 599 N N . VAL A 1 83 ? 1.252 -6.363 -3.541 1.00 89.44 83 VAL A N 1
ATOM 600 C CA . VAL A 1 83 ? 2.377 -6.046 -2.652 1.00 89.44 83 VAL A CA 1
ATOM 601 C C . VAL A 1 83 ? 2.799 -7.310 -1.916 1.00 89.44 83 VAL A C 1
ATOM 603 O O . VAL A 1 83 ? 2.021 -7.868 -1.147 1.00 89.44 83 VAL A O 1
ATOM 606 N N . LEU A 1 84 ? 4.035 -7.746 -2.134 1.00 90.56 84 LEU A N 1
ATOM 607 C CA . LEU A 1 84 ? 4.663 -8.798 -1.342 1.00 90.56 84 LEU A CA 1
ATOM 608 C C . LEU A 1 84 ? 5.411 -8.160 -0.165 1.00 90.56 84 LEU A C 1
ATOM 610 O O . LEU A 1 84 ? 6.271 -7.309 -0.388 1.00 90.56 84 LEU A O 1
ATOM 614 N N . HIS A 1 85 ? 5.102 -8.541 1.076 1.00 87.62 85 HIS A N 1
ATOM 615 C CA . HIS A 1 85 ? 5.669 -7.878 2.258 1.00 87.62 85 HIS A CA 1
ATOM 616 C C . HIS A 1 85 ? 5.880 -8.818 3.455 1.00 87.62 85 HIS A C 1
ATOM 618 O O . HIS A 1 85 ? 5.405 -9.945 3.483 1.00 87.62 85 HIS A O 1
ATOM 624 N N . ASN A 1 86 ? 6.579 -8.326 4.481 1.00 87.81 86 ASN A N 1
ATOM 625 C CA . ASN A 1 86 ? 6.662 -8.945 5.814 1.00 87.81 86 ASN A CA 1
ATOM 626 C C . ASN A 1 86 ? 6.119 -8.014 6.925 1.00 87.81 86 ASN A C 1
ATOM 628 O O . ASN A 1 86 ? 6.225 -8.310 8.110 1.00 87.81 86 ASN A O 1
ATOM 632 N N . ASP A 1 87 ? 5.560 -6.860 6.559 1.00 86.50 87 ASP A N 1
ATOM 633 C CA . ASP A 1 87 ? 5.090 -5.856 7.521 1.00 86.50 87 ASP A CA 1
ATOM 634 C C . ASP A 1 87 ? 3.575 -5.962 7.767 1.00 86.50 87 ASP A C 1
ATOM 636 O O . ASP A 1 87 ? 2.796 -6.021 6.818 1.00 86.50 87 ASP A O 1
ATOM 640 N N . ALA A 1 88 ? 3.128 -5.982 9.023 1.00 86.31 88 ALA A N 1
ATOM 641 C CA . ALA A 1 88 ? 1.705 -6.064 9.359 1.00 86.31 88 ALA A CA 1
ATOM 642 C C . ALA A 1 88 ? 0.909 -4.820 8.919 1.00 86.31 88 ALA A C 1
ATOM 644 O O . ALA A 1 88 ? -0.313 -4.905 8.748 1.00 86.31 88 ALA A O 1
ATOM 645 N N . ASP A 1 89 ? 1.590 -3.700 8.682 1.00 87.25 89 ASP A N 1
ATOM 646 C CA . ASP A 1 89 ? 0.986 -2.441 8.256 1.00 87.25 89 ASP A CA 1
ATOM 647 C C . ASP A 1 89 ? 0.221 -2.588 6.926 1.00 87.25 89 ASP A C 1
ATOM 649 O O . ASP A 1 89 ? -0.881 -2.056 6.781 1.00 87.25 89 ASP A O 1
ATOM 653 N N . TYR A 1 90 ? 0.697 -3.409 5.982 1.00 88.50 90 TYR A N 1
ATOM 654 C CA . TYR A 1 90 ? -0.003 -3.640 4.706 1.00 88.50 90 TYR A CA 1
ATOM 655 C C . TYR A 1 90 ? -1.353 -4.340 4.869 1.00 88.50 90 TYR A C 1
ATOM 657 O O . TYR A 1 90 ? -2.306 -3.983 4.174 1.00 88.50 90 TYR A O 1
ATOM 665 N N . ARG A 1 91 ? -1.484 -5.250 5.845 1.00 89.94 91 ARG A N 1
ATOM 666 C CA . ARG A 1 91 ? -2.783 -5.848 6.197 1.00 89.94 91 ARG A CA 1
ATOM 667 C C . ARG A 1 91 ? -3.733 -4.791 6.750 1.00 89.94 91 ARG A C 1
ATOM 669 O O . ARG A 1 91 ? -4.926 -4.795 6.441 1.00 89.94 91 ARG A O 1
ATOM 676 N N . ALA A 1 92 ? -3.223 -3.860 7.559 1.00 89.44 92 ALA A N 1
ATOM 677 C CA . ALA A 1 92 ? -4.022 -2.744 8.050 1.00 89.44 92 ALA A CA 1
ATOM 678 C C . ALA A 1 92 ? -4.474 -1.844 6.892 1.00 89.44 92 ALA A C 1
ATOM 680 O O . ALA A 1 92 ? -5.665 -1.551 6.793 1.00 89.44 92 ALA A O 1
ATOM 681 N N . ILE A 1 93 ? -3.568 -1.481 5.977 1.00 89.44 93 ILE A N 1
ATOM 682 C CA . ILE A 1 93 ? -3.879 -0.674 4.789 1.00 89.44 93 ILE A CA 1
ATOM 683 C C . ILE A 1 93 ? -4.922 -1.371 3.902 1.00 89.44 93 ILE A C 1
ATOM 685 O O . ILE A 1 93 ? -5.886 -0.720 3.497 1.00 89.44 93 ILE A O 1
ATOM 689 N N . ALA A 1 94 ? -4.790 -2.676 3.639 1.00 91.31 94 ALA A N 1
ATOM 690 C CA . ALA A 1 94 ? -5.711 -3.441 2.791 1.00 91.31 94 ALA A CA 1
ATOM 691 C C . ALA A 1 94 ? -7.164 -3.410 3.296 1.00 91.31 94 ALA A C 1
ATOM 693 O O . ALA A 1 94 ? -8.102 -3.368 2.503 1.00 91.31 94 ALA A O 1
ATOM 694 N N . ARG A 1 95 ? -7.381 -3.311 4.616 1.00 89.94 95 ARG A N 1
ATOM 695 C CA . ARG A 1 95 ? -8.730 -3.134 5.192 1.00 89.94 95 ARG A CA 1
ATOM 696 C C . ARG A 1 95 ? -9.374 -1.784 4.846 1.00 89.94 95 ARG A C 1
ATOM 698 O O . ARG A 1 95 ? -10.597 -1.669 4.893 1.00 89.94 95 ARG A O 1
ATOM 705 N N . HIS A 1 96 ? -8.578 -0.772 4.492 1.00 87.38 96 HIS A N 1
ATOM 706 C CA . HIS A 1 96 ? -9.032 0.596 4.180 1.00 87.38 96 HIS A CA 1
ATOM 707 C C . HIS A 1 96 ? -8.856 0.991 2.703 1.00 87.38 96 HIS A C 1
ATOM 709 O O . HIS A 1 96 ? -9.359 2.044 2.274 1.00 87.38 96 HIS A O 1
ATOM 715 N N . ALA A 1 97 ? -8.156 0.158 1.931 1.00 81.00 97 ALA A N 1
ATOM 716 C CA . ALA A 1 97 ? -7.856 0.303 0.512 1.00 81.00 97 ALA A CA 1
ATOM 717 C C . ALA A 1 97 ? -8.451 -0.875 -0.278 1.00 81.00 97 ALA A C 1
ATOM 719 O O . ALA A 1 97 ? -7.815 -1.907 -0.448 1.00 81.00 97 ALA A O 1
ATOM 720 N N . PHE A 1 98 ? -9.680 -0.707 -0.775 1.00 70.25 98 PHE A N 1
ATOM 721 C CA . PHE A 1 98 ? -10.446 -1.775 -1.437 1.00 70.25 98 PHE A CA 1
ATOM 722 C C . PHE A 1 98 ? -9.796 -2.363 -2.702 1.00 70.25 98 PHE A C 1
ATOM 724 O O . PHE A 1 98 ? -10.186 -3.443 -3.130 1.00 70.25 98 PHE A O 1
ATOM 731 N N . ASP A 1 99 ? -8.858 -1.650 -3.322 1.00 87.19 99 ASP A N 1
ATOM 732 C CA . ASP A 1 99 ? -8.146 -2.055 -4.535 1.00 87.19 99 ASP A CA 1
ATOM 733 C C . ASP A 1 99 ? -6.714 -2.559 -4.270 1.00 87.19 99 ASP A C 1
ATOM 735 O O . ASP A 1 99 ? -5.991 -2.858 -5.219 1.00 87.19 99 ASP A O 1
ATOM 739 N N . LEU A 1 100 ? -6.293 -2.682 -3.005 1.00 90.25 100 LEU A N 1
ATOM 740 C CA . LEU A 1 100 ? -4.986 -3.237 -2.655 1.00 90.25 100 LEU A CA 1
ATOM 741 C C . LEU A 1 100 ? -5.051 -4.765 -2.537 1.00 90.25 100 LEU A C 1
ATOM 743 O O . LEU A 1 100 ? -5.822 -5.302 -1.747 1.00 90.25 100 LEU A O 1
ATOM 747 N N . THR A 1 101 ? -4.187 -5.457 -3.281 1.00 92.62 101 THR A N 1
ATOM 748 C CA . THR A 1 101 ? -3.874 -6.874 -3.050 1.00 92.62 101 THR A CA 1
ATOM 749 C C . THR A 1 101 ? -2.525 -6.960 -2.343 1.00 92.62 101 THR A C 1
ATOM 751 O O . THR A 1 101 ? -1.545 -6.394 -2.826 1.00 92.62 101 THR A O 1
ATOM 754 N N . GLU A 1 102 ? -2.457 -7.664 -1.219 1.00 92.31 102 GLU A N 1
ATOM 755 C CA . GLU A 1 102 ? -1.220 -7.902 -0.470 1.00 92.31 102 GLU A CA 1
ATOM 756 C C . GLU A 1 102 ? -1.030 -9.392 -0.196 1.00 92.31 102 GLU A C 1
ATOM 758 O O . GLU A 1 102 ? -2.003 -10.148 -0.181 1.00 92.31 102 GLU A O 1
ATOM 763 N N . HIS A 1 103 ? 0.230 -9.805 -0.061 1.00 91.94 103 HIS A N 1
ATOM 764 C CA . HIS A 1 103 ? 0.593 -11.122 0.435 1.00 91.94 103 HIS A CA 1
ATOM 765 C C . HIS A 1 103 ? 1.755 -10.993 1.416 1.00 91.94 103 HIS A C 1
ATOM 767 O O . HIS A 1 103 ? 2.800 -10.414 1.091 1.00 91.94 103 HIS A O 1
ATOM 773 N N . ASN A 1 104 ? 1.609 -11.612 2.585 1.00 89.62 104 ASN A N 1
ATOM 774 C CA . ASN A 1 104 ? 2.727 -11.784 3.494 1.00 89.62 104 ASN A CA 1
ATOM 775 C C . ASN A 1 104 ? 3.637 -12.910 2.981 1.00 89.62 104 ASN A C 1
ATOM 777 O O . ASN A 1 104 ? 3.159 -13.992 2.647 1.00 89.62 104 ASN A O 1
ATOM 781 N N . ILE A 1 105 ? 4.950 -12.686 2.949 1.00 88.31 105 ILE A N 1
ATOM 782 C CA . ILE A 1 105 ? 5.932 -13.695 2.523 1.00 88.31 105 ILE A CA 1
ATOM 783 C C . ILE A 1 105 ? 5.849 -14.992 3.338 1.00 88.31 105 ILE A C 1
ATOM 785 O O . ILE A 1 105 ? 6.150 -16.052 2.801 1.00 88.31 105 ILE A O 1
ATOM 789 N N . HIS A 1 106 ? 5.407 -14.929 4.597 1.00 87.25 106 HIS A N 1
ATOM 790 C CA . HIS A 1 106 ? 5.227 -16.108 5.451 1.00 87.25 106 HIS A CA 1
ATOM 791 C C . HIS A 1 106 ? 3.950 -16.895 5.150 1.00 87.25 106 HIS A C 1
ATOM 793 O O . HIS A 1 106 ? 3.836 -18.029 5.598 1.00 87.25 106 HIS A O 1
ATOM 799 N N . ASP A 1 107 ? 3.006 -16.326 4.398 1.00 85.75 107 ASP A N 1
ATOM 800 C CA . ASP A 1 107 ? 1.762 -17.007 4.019 1.00 85.75 107 ASP A CA 1
ATOM 801 C C . ASP A 1 107 ? 1.901 -17.784 2.692 1.00 85.75 107 ASP A C 1
ATOM 803 O O . ASP A 1 107 ? 0.980 -18.492 2.288 1.00 85.75 107 ASP A O 1
ATOM 807 N N . ILE A 1 108 ? 3.024 -17.619 1.980 1.00 70.25 108 ILE A N 1
ATOM 808 C CA . ILE A 1 108 ? 3.268 -18.192 0.641 1.00 70.25 108 ILE A CA 1
ATOM 809 C C . ILE A 1 108 ? 4.076 -19.504 0.715 1.00 70.25 108 ILE A C 1
ATOM 811 O O . ILE A 1 108 ? 4.222 -20.192 -0.296 1.00 70.25 108 ILE A O 1
ATOM 815 N N . VAL A 1 109 ? 4.593 -19.854 1.898 1.00 53.56 109 VAL A N 1
ATOM 816 C CA . VAL A 1 109 ? 5.472 -21.016 2.130 1.00 53.56 109 VAL A CA 1
ATOM 817 C C . VAL A 1 109 ? 4.694 -22.243 2.591 1.00 53.56 109 VAL A C 1
ATOM 819 O O . VAL A 1 109 ? 3.813 -22.092 3.465 1.00 53.56 109 VAL A O 1
#

InterPro domains:
  IPR002716 PIN domain [PF01850] (56-95)
  IPR029060 PIN-like domain superfamily [SSF88723] (40-99)
  IPR050556 Type II toxin-antitoxin system RNase [PTHR33653] (15-94)

Foldseek 3Di:
DAAAAADPDPDDDDDDDDPVVVVVVVVVVVVSCVNHPDQDQDPCLVVVLVQLLVQCVVVPNNVLDDPVRSSVQSSCLVVLHEYEEQGCSLVVSCVSRVSYHYDYPVVVD

Organism: Streptomyces olivochromogenes (NCBI:txid1963)